Protein AF-A0A6A6RXV6-F1 (afdb_monomer_lite)

Radius of gyration: 17.02 Å; chains: 1; bounding box: 39×37×46 Å

InterPro domains:
  IPR036396 Cytochrome P450 superfamily [G3DSA:1.10.630.10] (2-106)
  IPR053007 Cytochrome P450 monooxygenase involved in secondary metabolism [PTHR47582] (5-106)

pLDDT: mean 91.94, std 6.54, range [54.72, 96.88]

Structure (mmCIF, N/CA/C/O backbone):
data_AF-A0A6A6RXV6-F1
#
_entry.id   AF-A0A6A6RXV6-F1
#
loop_
_atom_site.group_PDB
_atom_site.id
_atom_site.type_symbol
_atom_site.label_atom_id
_atom_site.label_alt_id
_atom_site.label_comp_id
_atom_site.label_asym_id
_atom_site.label_entity_id
_atom_site.label_seq_id
_atom_site.pdbx_PDB_ins_code
_atom_site.Cartn_x
_atom_site.Cartn_y
_atom_site.Cartn_z
_atom_site.occupancy
_atom_site.B_iso_or_equiv
_atom_site.auth_seq_id
_atom_site.auth_comp_id
_atom_site.auth_asym_id
_atom_site.auth_atom_id
_atom_site.pdbx_PDB_model_num
ATOM 1 N N . GLY A 1 1 ? 10.788 -3.169 7.616 1.00 86.94 1 GLY A N 1
ATOM 2 C CA . GLY A 1 1 ? 10.452 -1.863 7.017 1.00 86.94 1 GLY A CA 1
ATOM 3 C C . GLY A 1 1 ? 9.328 -2.014 6.010 1.00 86.94 1 GLY A C 1
ATOM 4 O O . GLY A 1 1 ? 9.136 -3.116 5.500 1.00 86.94 1 GLY A O 1
ATOM 5 N N . THR A 1 2 ? 8.614 -0.924 5.725 1.00 89.00 2 THR A N 1
ATOM 6 C CA . THR A 1 2 ? 7.404 -0.852 4.878 1.00 89.00 2 THR A CA 1
ATOM 7 C C . THR A 1 2 ? 7.582 -1.497 3.501 1.00 89.00 2 THR A C 1
ATOM 9 O O . THR A 1 2 ? 6.733 -2.270 3.070 1.00 89.00 2 THR A O 1
ATOM 12 N N . THR A 1 3 ? 8.736 -1.305 2.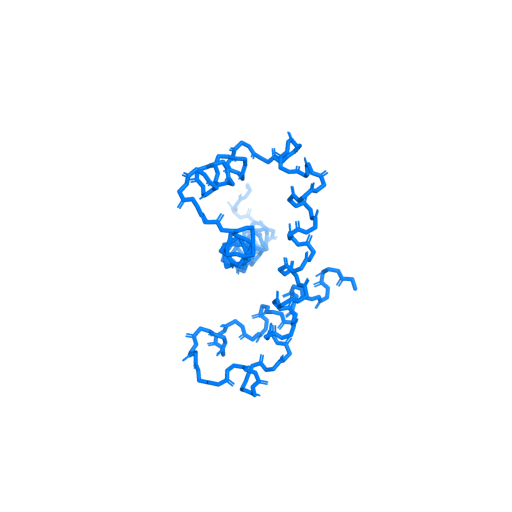857 1.00 90.88 3 THR A N 1
ATOM 13 C CA . THR A 1 3 ? 9.056 -1.914 1.553 1.00 90.88 3 THR A CA 1
ATOM 14 C C . THR A 1 3 ? 9.036 -3.444 1.588 1.00 90.88 3 THR A C 1
ATOM 16 O O . THR A 1 3 ? 8.476 -4.082 0.705 1.00 90.88 3 THR A O 1
ATOM 19 N N . ALA A 1 4 ? 9.599 -4.060 2.631 1.00 94.69 4 ALA A N 1
ATOM 20 C CA . ALA A 1 4 ? 9.596 -5.518 2.761 1.00 94.69 4 ALA A CA 1
ATOM 21 C C . ALA A 1 4 ? 8.184 -6.075 3.011 1.00 94.69 4 ALA A C 1
ATOM 23 O O . ALA A 1 4 ? 7.882 -7.194 2.602 1.00 94.69 4 ALA A O 1
ATOM 24 N N . LEU A 1 5 ? 7.317 -5.303 3.677 1.00 95.62 5 LEU A N 1
ATOM 25 C CA . LEU A 1 5 ? 5.908 -5.664 3.840 1.00 95.62 5 LEU A CA 1
ATOM 26 C C . LEU A 1 5 ? 5.172 -5.586 2.500 1.00 95.62 5 LEU A C 1
ATOM 28 O O . LEU A 1 5 ? 4.434 -6.509 2.170 1.00 95.62 5 LEU A O 1
ATOM 32 N N . PHE A 1 6 ? 5.427 -4.547 1.701 1.00 93.62 6 PHE A N 1
ATOM 33 C CA . PHE A 1 6 ? 4.835 -4.414 0.370 1.00 93.62 6 PHE A CA 1
ATOM 34 C C . PHE A 1 6 ? 5.137 -5.631 -0.517 1.00 93.62 6 PHE A C 1
ATOM 36 O O . PHE A 1 6 ? 4.211 -6.233 -1.049 1.00 93.62 6 PHE A O 1
ATOM 43 N N . TRP A 1 7 ? 6.394 -6.075 -0.595 1.00 93.19 7 TRP A N 1
ATOM 44 C CA . TRP A 1 7 ? 6.750 -7.245 -1.412 1.00 93.19 7 TRP A CA 1
ATOM 45 C C . TRP A 1 7 ? 6.135 -8.561 -0.902 1.00 93.19 7 TRP A C 1
ATOM 47 O O . TRP A 1 7 ? 5.768 -9.436 -1.686 1.00 93.19 7 TRP A O 1
ATOM 57 N N . LYS A 1 8 ? 5.949 -8.712 0.417 1.00 95.62 8 LYS A N 1
ATOM 58 C CA . LYS A 1 8 ? 5.220 -9.862 0.988 1.00 95.62 8 LYS A CA 1
ATOM 59 C C . LYS A 1 8 ? 3.728 -9.837 0.655 1.00 95.62 8 LYS A C 1
ATOM 61 O O . LYS A 1 8 ? 3.134 -10.892 0.461 1.00 95.62 8 LYS A O 1
ATOM 66 N N . LEU A 1 9 ? 3.127 -8.650 0.619 1.00 94.62 9 LEU A N 1
ATOM 67 C CA . LEU A 1 9 ? 1.749 -8.459 0.179 1.00 94.62 9 LEU A CA 1
ATOM 68 C C . LEU A 1 9 ? 1.607 -8.794 -1.311 1.00 94.62 9 LEU A C 1
ATOM 70 O O . LEU A 1 9 ? 0.758 -9.601 -1.680 1.00 94.62 9 LEU A O 1
ATOM 74 N N . GLU A 1 10 ? 2.459 -8.204 -2.144 1.00 93.69 10 GLU A N 1
ATOM 75 C CA . GLU A 1 10 ? 2.416 -8.320 -3.602 1.00 93.69 10 GLU A CA 1
ATOM 76 C C . GLU A 1 10 ? 2.607 -9.770 -4.073 1.00 93.69 10 GLU A C 1
ATOM 78 O O . GLU A 1 10 ? 1.757 -10.296 -4.790 1.00 93.69 10 GLU A O 1
ATOM 83 N N . SER A 1 11 ? 3.598 -10.483 -3.527 1.00 94.06 11 SER A N 1
ATOM 84 C CA . SER A 1 11 ? 3.843 -11.903 -3.836 1.00 94.06 11 SER A CA 1
ATOM 85 C C . SER A 1 11 ? 2.683 -12.859 -3.512 1.00 94.06 11 SER A C 1
ATOM 87 O O . SER A 1 11 ? 2.644 -13.972 -4.034 1.00 94.06 11 SER A O 1
ATOM 89 N N . GLN A 1 12 ? 1.727 -12.459 -2.666 1.00 94.62 12 GLN A N 1
ATOM 90 C CA . GLN A 1 12 ? 0.552 -13.268 -2.315 1.00 94.62 12 GLN A CA 1
ATOM 91 C C . GLN A 1 12 ? -0.777 -12.604 -2.691 1.00 94.62 12 GLN A C 1
ATOM 93 O O . GLN A 1 12 ? -1.838 -13.058 -2.251 1.00 94.62 12 GLN A O 1
ATOM 98 N N . VAL A 1 13 ? -0.752 -11.570 -3.541 1.00 91.81 13 VAL A N 1
ATOM 99 C CA . VAL A 1 13 ? -1.950 -10.806 -3.915 1.00 91.81 13 VAL A CA 1
ATOM 100 C C . VAL A 1 13 ? -3.043 -11.695 -4.515 1.00 91.81 13 VAL A C 1
ATOM 102 O O . VAL A 1 13 ? -4.205 -11.572 -4.135 1.00 91.81 13 VAL A O 1
ATOM 105 N N . LEU A 1 14 ? -2.687 -12.663 -5.367 1.00 91.44 14 LEU A N 1
ATOM 106 C CA . LEU A 1 14 ? -3.654 -13.590 -5.965 1.00 91.44 14 LEU A CA 1
ATOM 107 C C . LEU A 1 14 ? -4.325 -14.484 -4.914 1.00 91.44 14 LEU A C 1
ATOM 109 O O . LEU A 1 14 ? -5.535 -14.696 -4.966 1.00 91.44 14 LEU A O 1
ATOM 113 N N . GLY A 1 15 ? -3.567 -14.953 -3.919 1.00 92.00 15 GLY A N 1
ATOM 114 C CA . GLY A 1 15 ? -4.112 -15.738 -2.809 1.00 92.00 15 GLY A CA 1
ATOM 115 C C . GLY A 1 15 ? -5.062 -14.922 -1.927 1.00 92.00 15 GLY A C 1
ATOM 116 O O . GLY A 1 15 ? -6.097 -15.425 -1.490 1.00 92.00 15 GLY A O 1
ATOM 117 N N . LEU A 1 16 ? -4.765 -13.636 -1.722 1.00 91.06 16 LEU A N 1
ATOM 118 C CA . LEU A 1 16 ? -5.653 -12.718 -1.005 1.00 91.06 16 LEU A CA 1
ATOM 119 C C . LEU A 1 16 ? -6.946 -12.443 -1.784 1.00 91.06 16 LEU A C 1
ATOM 121 O O . LEU A 1 16 ? -8.025 -12.422 -1.188 1.00 91.06 16 LEU A O 1
ATOM 125 N N . LEU A 1 17 ? -6.853 -12.278 -3.106 1.00 89.19 17 LEU A N 1
ATOM 126 C CA . LEU A 1 17 ? -8.002 -12.051 -3.989 1.00 89.19 17 LEU A CA 1
ATOM 127 C C . LEU A 1 17 ? -8.896 -13.286 -4.134 1.00 89.19 17 LEU A C 1
ATOM 129 O O . LEU A 1 17 ? -10.110 -13.141 -4.258 1.00 89.19 17 LEU A O 1
ATOM 133 N N . ALA A 1 18 ? -8.327 -14.491 -4.057 1.00 90.56 18 ALA A N 1
ATOM 134 C CA . ALA A 1 18 ? -9.088 -15.739 -4.085 1.00 90.56 18 ALA A CA 1
ATOM 135 C C . ALA A 1 18 ? -10.020 -15.904 -2.867 1.00 90.56 18 ALA A C 1
ATOM 137 O O . ALA A 1 18 ? -10.978 -16.669 -2.927 1.00 90.56 18 ALA A O 1
ATOM 138 N N . ARG A 1 19 ? -9.762 -15.188 -1.758 1.00 86.12 19 ARG A N 1
ATOM 139 C CA . ARG A 1 19 ? -10.569 -15.185 -0.516 1.00 86.12 19 ARG A CA 1
ATOM 140 C C . ARG A 1 19 ? -10.737 -16.551 0.169 1.00 86.12 19 ARG A C 1
ATOM 142 O O . ARG A 1 19 ? -11.561 -16.684 1.074 1.00 86.12 19 ARG A O 1
ATOM 149 N N . ILE A 1 20 ? -9.931 -17.550 -0.184 1.00 90.25 20 ILE A N 1
ATOM 150 C CA . ILE A 1 20 ? -9.970 -18.887 0.424 1.00 90.25 20 ILE A CA 1
ATOM 151 C C . ILE A 1 20 ? -9.141 -18.870 1.710 1.00 90.25 20 ILE A C 1
ATOM 153 O O . ILE A 1 20 ? -7.941 -19.089 1.644 1.00 90.25 20 ILE A O 1
ATOM 157 N N . LEU A 1 21 ? -9.746 -18.588 2.871 1.00 89.38 21 LEU A N 1
ATOM 158 C CA . LEU A 1 21 ? -9.066 -18.551 4.186 1.00 89.38 21 LEU A CA 1
ATOM 159 C C . LEU A 1 21 ? -7.666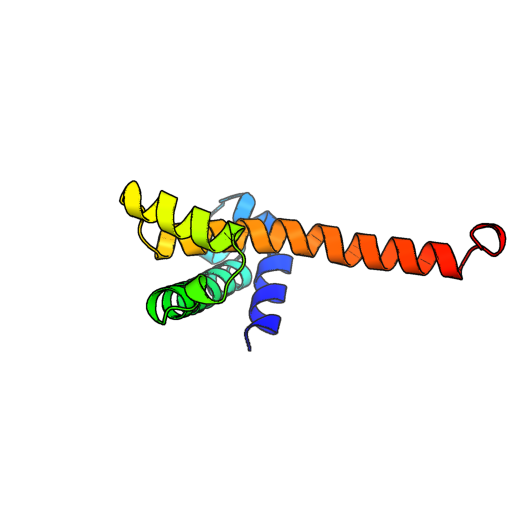 -17.888 4.133 1.00 89.38 21 LEU A C 1
ATOM 161 O O . LEU A 1 21 ? -6.656 -18.541 4.412 1.00 89.38 21 LEU A O 1
ATOM 165 N N . PRO A 1 22 ? -7.577 -16.595 3.766 1.00 88.12 22 PRO A N 1
ATOM 166 C CA . PRO A 1 22 ? -6.310 -15.926 3.452 1.00 88.12 22 PRO A CA 1
ATOM 167 C C . PRO A 1 22 ? -5.315 -15.887 4.619 1.00 88.12 22 PRO A C 1
ATOM 169 O O . PRO A 1 22 ? -4.110 -15.846 4.395 1.00 88.12 22 PRO A O 1
ATOM 172 N N . SER A 1 23 ? -5.787 -15.969 5.865 1.00 91.62 23 SER A N 1
ATOM 173 C CA . SER A 1 23 ? -4.932 -16.103 7.052 1.00 91.62 23 SER A CA 1
ATOM 174 C C . SER A 1 23 ? -4.114 -17.403 7.078 1.00 91.62 23 SER A C 1
ATOM 176 O O . SER A 1 23 ? -3.116 -17.474 7.796 1.00 91.62 23 SER A O 1
ATOM 178 N N . LEU A 1 24 ? -4.510 -18.411 6.293 1.00 92.00 24 LEU A N 1
ATOM 179 C CA . LEU A 1 24 ? -3.819 -19.689 6.128 1.00 92.00 24 LEU A CA 1
ATOM 180 C C . LEU A 1 24 ? -3.171 -19.811 4.744 1.00 92.00 24 LEU A C 1
ATOM 182 O O . LEU A 1 24 ? -1.978 -20.089 4.656 1.00 92.00 24 LEU A O 1
ATOM 186 N N . THR A 1 25 ? -3.929 -19.577 3.670 1.00 92.12 25 THR A N 1
ATOM 187 C CA . THR A 1 25 ? -3.483 -19.811 2.279 1.00 92.12 25 THR A CA 1
ATOM 188 C C . THR A 1 25 ? -2.570 -18.713 1.730 1.00 92.12 25 THR A C 1
ATOM 190 O O . THR A 1 25 ? -1.759 -18.969 0.845 1.00 92.12 25 THR A O 1
ATOM 193 N N . ALA A 1 26 ? -2.666 -17.500 2.277 1.00 95.50 26 ALA A N 1
ATOM 194 C CA . ALA A 1 26 ? -1.881 -16.326 1.904 1.00 95.50 26 ALA A CA 1
ATOM 195 C C . ALA A 1 26 ? -1.363 -15.617 3.166 1.00 95.50 26 ALA A C 1
ATOM 197 O O . ALA A 1 26 ? -1.387 -14.390 3.276 1.00 95.50 26 ALA A O 1
ATOM 198 N N . ARG A 1 27 ? -0.939 -16.410 4.162 1.00 96.06 27 ARG A N 1
ATOM 199 C CA . ARG A 1 27 ? -0.681 -15.948 5.534 1.00 96.06 27 ARG A CA 1
ATOM 200 C C . ARG A 1 27 ? 0.282 -14.764 5.606 1.00 96.06 27 ARG A C 1
ATOM 202 O O . ARG A 1 27 ? 0.010 -13.809 6.331 1.00 96.06 27 ARG A O 1
ATOM 209 N N . SER A 1 28 ? 1.402 -14.815 4.887 1.00 96.19 28 SER A N 1
ATOM 210 C CA . SER A 1 28 ? 2.403 -13.742 4.926 1.00 96.19 28 SER A CA 1
ATOM 211 C C . SER A 1 28 ? 1.910 -12.454 4.273 1.00 96.19 28 SER A C 1
ATOM 213 O O . SER A 1 28 ? 2.170 -11.380 4.808 1.00 96.19 28 SER A O 1
ATOM 215 N N . GLY A 1 29 ? 1.163 -12.546 3.173 1.00 95.12 29 GLY A N 1
ATOM 216 C CA . GLY A 1 29 ? 0.548 -11.401 2.511 1.00 95.12 29 GLY A CA 1
ATOM 217 C C . GLY A 1 29 ? -0.588 -10.819 3.340 1.00 95.12 29 GLY A C 1
ATOM 218 O O . GLY A 1 29 ? -0.704 -9.602 3.450 1.00 95.12 29 GLY A O 1
ATOM 219 N N . TYR A 1 30 ? -1.370 -11.675 4.002 1.00 95.56 30 TYR A N 1
ATOM 220 C CA . TYR A 1 30 ? -2.419 -11.263 4.930 1.00 95.56 30 TYR A CA 1
ATOM 221 C C . TYR A 1 30 ? -1.822 -10.460 6.088 1.00 95.56 30 TYR A C 1
ATOM 223 O O . TYR A 1 30 ? -2.213 -9.321 6.317 1.00 95.56 30 TYR A O 1
ATOM 231 N N . GLN A 1 31 ? -0.811 -11.007 6.768 1.00 96.69 31 GLN A N 1
ATOM 232 C CA . GLN A 1 31 ? -0.125 -10.314 7.863 1.00 96.69 31 GLN A CA 1
ATOM 233 C C . GLN A 1 31 ? 0.554 -9.021 7.398 1.00 96.69 31 GLN A C 1
ATOM 235 O O . GLN A 1 31 ? 0.491 -8.009 8.094 1.00 96.69 31 GLN A O 1
ATOM 240 N N . ALA A 1 32 ? 1.176 -9.033 6.216 1.00 96.50 32 ALA A N 1
ATOM 241 C CA . ALA A 1 32 ? 1.794 -7.844 5.648 1.00 96.50 32 ALA A CA 1
ATOM 242 C C . ALA A 1 32 ? 0.766 -6.747 5.347 1.00 96.50 32 ALA A C 1
ATOM 244 O O . ALA A 1 32 ? 1.020 -5.583 5.652 1.00 96.50 32 ALA A O 1
ATOM 245 N N . ARG A 1 33 ? -0.409 -7.110 4.817 1.00 95.31 33 ARG A N 1
ATOM 246 C CA . ARG A 1 33 ? -1.517 -6.176 4.601 1.00 95.31 33 ARG A CA 1
ATOM 247 C C . ARG A 1 33 ? -1.995 -5.561 5.907 1.00 95.31 33 ARG A C 1
ATOM 249 O O . ARG A 1 33 ? -2.159 -4.351 5.950 1.00 95.31 33 ARG A O 1
ATOM 256 N N . GLU A 1 34 ? -2.203 -6.353 6.958 1.00 95.81 34 GLU A N 1
ATOM 257 C CA . GLU A 1 34 ? -2.658 -5.816 8.249 1.00 95.81 34 GLU A CA 1
ATOM 258 C C . GLU A 1 34 ? -1.636 -4.845 8.859 1.00 95.81 34 GLU A C 1
ATOM 260 O O . GLU A 1 34 ? -2.013 -3.781 9.354 1.00 95.81 34 GLU A O 1
ATOM 265 N N . ALA A 1 35 ? -0.342 -5.162 8.757 1.00 96.88 35 ALA A N 1
ATOM 266 C CA . ALA A 1 35 ? 0.725 -4.264 9.191 1.00 96.88 35 ALA A CA 1
ATOM 267 C C . ALA A 1 35 ? 0.722 -2.949 8.390 1.00 96.88 35 ALA A C 1
ATOM 269 O O . ALA A 1 35 ? 0.701 -1.874 8.977 1.00 96.88 35 ALA A O 1
ATOM 270 N N . LEU A 1 36 ? 0.658 -3.021 7.057 1.00 96.31 36 LEU A N 1
ATOM 271 C CA . LEU A 1 36 ? 0.605 -1.834 6.195 1.00 96.31 36 LEU A CA 1
ATOM 272 C C . LEU A 1 36 ? -0.657 -0.989 6.413 1.00 96.31 36 LEU A C 1
ATOM 274 O O . LEU A 1 36 ? -0.585 0.234 6.396 1.00 96.31 36 LEU A O 1
ATOM 278 N N . VAL A 1 37 ? -1.809 -1.626 6.635 1.00 96.56 37 VAL A N 1
ATOM 279 C CA . VAL A 1 37 ? -3.065 -0.933 6.961 1.00 96.56 37 VAL A CA 1
ATOM 280 C C . VAL A 1 37 ? -2.929 -0.164 8.270 1.00 96.56 37 VAL A C 1
ATOM 282 O O . VAL A 1 37 ? -3.409 0.961 8.351 1.00 96.56 37 VAL A O 1
ATOM 285 N N . THR A 1 38 ? -2.260 -0.740 9.268 1.00 96.81 38 THR A N 1
ATOM 286 C CA . THR A 1 38 ? -2.014 -0.072 10.555 1.00 96.81 38 THR A CA 1
ATOM 287 C C . THR A 1 38 ? -1.169 1.186 10.353 1.00 96.81 38 THR A C 1
ATOM 289 O O . THR A 1 38 ? -1.590 2.269 10.745 1.00 96.81 38 THR A O 1
ATOM 292 N N . GLU A 1 39 ? -0.061 1.071 9.618 1.00 95.25 39 GLU A N 1
ATOM 293 C CA . GLU A 1 39 ? 0.808 2.206 9.265 1.00 95.25 39 GLU A CA 1
ATOM 294 C C . GLU A 1 39 ? 0.055 3.299 8.482 1.00 95.25 39 GLU A C 1
ATOM 296 O O . GLU A 1 39 ? 0.239 4.490 8.721 1.00 95.25 39 GLU A O 1
ATOM 301 N N . PHE A 1 40 ? -0.841 2.916 7.564 1.00 94.56 40 PHE A N 1
ATOM 302 C CA . PHE A 1 40 ? -1.676 3.868 6.822 1.00 94.56 40 PHE A CA 1
ATOM 303 C C . PHE A 1 40 ? -2.686 4.585 7.718 1.00 94.56 40 PHE A C 1
ATOM 305 O O . PHE A 1 40 ? -2.890 5.788 7.570 1.00 94.56 40 PHE A O 1
ATOM 312 N N . VAL A 1 41 ? -3.313 3.872 8.655 1.00 96.44 41 VAL A N 1
ATOM 313 C CA . VAL A 1 41 ? -4.224 4.482 9.632 1.00 96.44 41 VAL A CA 1
ATOM 314 C C . VAL A 1 41 ? -3.479 5.486 10.507 1.00 96.44 41 VAL A C 1
ATOM 316 O O . VAL A 1 41 ? -4.001 6.575 10.749 1.00 96.44 41 VAL A O 1
ATOM 319 N N . ASP A 1 42 ? -2.265 5.155 10.941 1.00 96.00 42 ASP A N 1
ATOM 320 C CA . ASP A 1 42 ? -1.433 6.064 11.728 1.00 96.00 42 ASP A CA 1
ATOM 321 C C . ASP A 1 42 ? -1.019 7.288 10.901 1.00 96.00 42 ASP A C 1
ATOM 323 O O . ASP A 1 42 ? -1.154 8.422 11.364 1.00 96.00 42 ASP A O 1
ATOM 327 N N . TYR A 1 43 ? -0.638 7.094 9.636 1.00 94.12 43 TYR A N 1
ATOM 328 C CA . TYR A 1 43 ? -0.398 8.187 8.692 1.00 94.12 43 TYR A CA 1
ATOM 329 C C . TYR A 1 43 ? -1.630 9.097 8.525 1.00 94.12 43 TYR A C 1
ATOM 331 O O . TYR A 1 43 ? -1.495 10.321 8.558 1.00 94.12 43 TYR A O 1
ATOM 339 N N . PHE A 1 44 ? -2.839 8.535 8.410 1.00 94.44 44 PHE A N 1
ATOM 340 C CA . PHE A 1 44 ? -4.077 9.317 8.294 1.00 94.44 44 PHE A CA 1
ATOM 341 C C . PHE A 1 44 ? -4.387 10.128 9.550 1.00 94.44 44 PHE A C 1
ATOM 343 O O . PHE A 1 44 ? -4.764 11.294 9.449 1.00 94.44 44 PHE A O 1
ATOM 350 N N . ARG A 1 45 ? -4.217 9.528 10.731 1.00 94.81 45 ARG A N 1
ATOM 351 C CA . ARG A 1 45 ? -4.479 10.184 12.021 1.00 94.81 45 ARG A CA 1
ATOM 352 C C . ARG A 1 45 ? -3.500 11.312 12.321 1.00 94.81 45 ARG A C 1
ATOM 354 O O . ARG A 1 45 ? -3.889 12.286 12.953 1.00 94.81 45 ARG A O 1
ATOM 361 N N . ASN A 1 46 ? -2.267 11.196 11.840 1.00 95.62 46 ASN A N 1
ATOM 362 C CA . ASN A 1 46 ? -1.207 12.174 12.072 1.00 95.62 46 ASN A CA 1
ATOM 363 C C . ASN A 1 46 ? -1.191 13.312 11.034 1.00 95.62 46 ASN A C 1
ATOM 365 O O . ASN A 1 46 ? -0.150 13.925 10.815 1.00 95.62 46 ASN A O 1
ATOM 369 N N . GLY A 1 47 ? -2.314 13.579 10.358 1.00 92.56 47 GLY A N 1
ATOM 370 C CA . GLY A 1 47 ? -2.415 14.666 9.376 1.00 92.56 47 GLY A CA 1
ATOM 371 C C . GLY A 1 47 ? -1.660 14.408 8.069 1.00 92.56 47 GLY A C 1
ATOM 372 O O . GLY A 1 47 ? -1.573 15.293 7.224 1.00 92.56 47 GLY A O 1
ATOM 373 N N . GLY A 1 48 ? -1.157 13.190 7.842 1.00 91.12 48 GLY A N 1
ATOM 374 C CA . GLY A 1 48 ? -0.465 12.811 6.610 1.00 91.12 48 GLY A CA 1
ATOM 375 C C . GLY A 1 48 ? -1.173 13.261 5.320 1.00 91.12 48 GLY A C 1
ATOM 376 O O . GLY A 1 48 ? -0.519 13.879 4.472 1.00 91.12 48 GLY A O 1
ATOM 377 N N . PRO A 1 49 ? -2.499 13.053 5.178 1.00 91.62 49 PRO A N 1
ATOM 378 C CA . PRO A 1 49 ? -3.264 13.454 3.997 1.00 91.62 49 PRO A CA 1
ATOM 379 C C . PRO A 1 49 ? -3.205 14.943 3.649 1.00 91.62 49 PRO A C 1
ATOM 381 O O . PRO A 1 49 ? -3.410 15.289 2.489 1.00 91.62 49 PRO A O 1
ATOM 384 N N . GLU A 1 50 ? -2.913 15.825 4.608 1.00 91.31 50 GLU A N 1
ATOM 385 C CA . GLU A 1 50 ? -2.792 17.270 4.368 1.00 91.31 50 GLU A CA 1
ATOM 386 C C . GLU A 1 50 ? -1.613 17.602 3.449 1.00 91.31 50 GLU A C 1
ATOM 388 O O . GLU A 1 50 ? -1.681 18.545 2.663 1.00 91.31 50 GLU A O 1
ATOM 393 N N . THR A 1 51 ? -0.566 16.779 3.518 1.00 91.12 51 THR A N 1
ATOM 394 C CA . THR A 1 51 ? 0.627 16.837 2.658 1.00 91.12 51 THR A CA 1
ATOM 395 C C . THR A 1 51 ? 0.589 15.808 1.523 1.00 91.12 51 THR A C 1
ATOM 397 O O . THR A 1 51 ? 1.521 15.718 0.724 1.00 91.12 51 THR A O 1
ATOM 400 N N . GLY A 1 52 ? -0.480 15.010 1.457 1.00 88.44 52 GLY A N 1
ATOM 401 C CA . GLY A 1 52 ? -0.689 13.991 0.438 1.00 88.44 52 GLY A CA 1
ATOM 402 C C . GLY A 1 52 ? -1.137 14.571 -0.905 1.00 88.44 52 GLY A C 1
ATOM 403 O O . GLY A 1 52 ? -1.323 15.776 -1.079 1.00 88.44 52 GLY A O 1
ATOM 404 N N . SER A 1 53 ? -1.351 13.690 -1.884 1.00 91.12 53 SER A N 1
ATOM 405 C CA . SER A 1 53 ? -1.894 14.116 -3.174 1.00 91.12 53 SER A CA 1
ATOM 406 C C . SER A 1 53 ? -3.331 14.647 -3.023 1.00 91.12 53 SER A C 1
ATOM 408 O O . SER A 1 53 ? -4.090 14.137 -2.190 1.00 91.12 53 SER A O 1
ATOM 410 N N . PRO A 1 54 ? -3.770 15.600 -3.871 1.00 93.62 54 PRO A N 1
ATOM 411 C CA . PRO A 1 54 ? -5.163 16.059 -3.880 1.00 93.62 54 PRO A CA 1
ATOM 412 C C . PRO A 1 54 ? -6.170 14.912 -4.044 1.00 93.62 54 PRO A C 1
ATOM 414 O O . PRO A 1 54 ? -7.270 14.946 -3.492 1.00 93.62 54 PRO A O 1
ATOM 417 N N . PHE A 1 55 ? -5.770 13.867 -4.773 1.00 91.12 55 PHE A N 1
ATOM 418 C CA . PHE A 1 55 ? -6.554 12.653 -4.956 1.00 91.12 55 PHE A CA 1
ATOM 419 C C . PHE A 1 55 ? -6.745 11.878 -3.644 1.00 91.12 55 PHE A C 1
ATOM 421 O O . PHE A 1 55 ? -7.883 11.578 -3.282 1.00 91.12 55 PHE A O 1
ATOM 428 N N . LEU A 1 56 ? -5.662 11.604 -2.906 1.00 92.12 56 LEU A N 1
ATOM 429 C CA . LEU A 1 56 ? -5.726 10.918 -1.611 1.00 92.12 56 LEU A CA 1
ATOM 430 C C . LEU A 1 56 ? -6.559 11.716 -0.604 1.00 92.12 56 LEU A C 1
ATOM 432 O O . LEU A 1 56 ? -7.443 11.159 0.047 1.00 92.12 56 LEU A O 1
ATOM 436 N N . LYS A 1 57 ? -6.324 13.030 -0.532 1.00 93.69 57 LYS A N 1
ATOM 437 C CA . LYS A 1 57 ? -7.082 13.943 0.326 1.00 93.69 57 LYS A CA 1
ATOM 438 C C . LYS A 1 57 ? -8.583 13.864 0.033 1.00 93.69 57 LYS A C 1
ATOM 440 O O . LYS A 1 57 ? -9.367 13.591 0.937 1.00 93.69 57 LYS A O 1
ATOM 445 N N . THR A 1 58 ? -8.968 13.958 -1.242 1.00 93.12 58 THR A N 1
ATOM 446 C CA . THR A 1 58 ? -10.374 13.851 -1.671 1.00 93.12 58 THR A CA 1
ATOM 447 C C . THR A 1 58 ? -10.995 12.501 -1.300 1.00 93.12 58 THR A C 1
ATOM 449 O O . THR A 1 58 ? -12.159 12.448 -0.903 1.00 93.12 58 THR A O 1
ATOM 452 N N . ARG A 1 59 ? -10.259 11.387 -1.431 1.00 91.75 59 ARG A N 1
ATOM 453 C CA . ARG A 1 59 ? -10.777 10.053 -1.073 1.00 91.75 59 ARG A CA 1
ATOM 454 C C . ARG A 1 59 ? -11.018 9.913 0.420 1.00 91.75 59 ARG A C 1
ATOM 456 O O . ARG A 1 59 ? -12.057 9.380 0.803 1.00 91.75 59 ARG A O 1
ATOM 463 N N . ILE A 1 60 ? -10.096 10.407 1.242 1.00 93.69 60 ILE A N 1
ATOM 464 C CA . ILE A 1 60 ? -10.235 10.369 2.699 1.00 93.69 60 ILE A CA 1
ATOM 465 C C . ILE A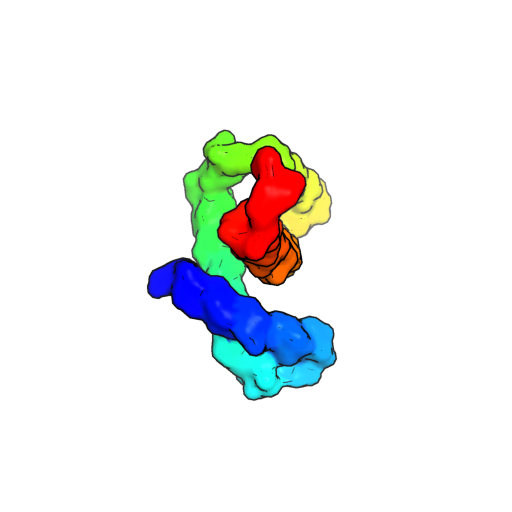 1 60 ? -11.398 11.255 3.136 1.00 93.69 60 ILE A C 1
A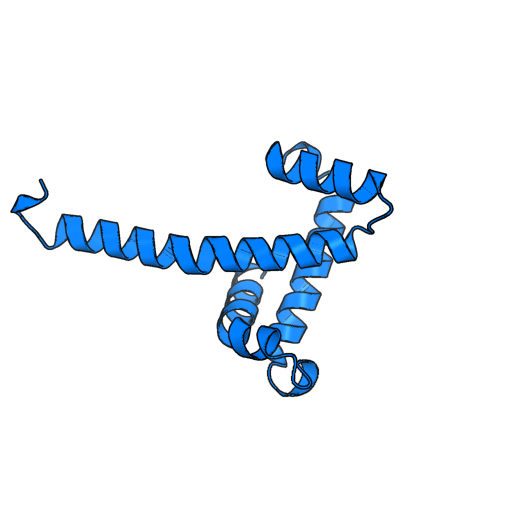TOM 467 O O . ILE A 1 60 ? -12.267 10.775 3.854 1.00 93.69 60 ILE A O 1
ATOM 471 N N . GLU A 1 61 ? -11.469 12.493 2.642 1.00 93.25 61 GLU A N 1
ATOM 472 C CA . GLU A 1 61 ? -12.563 13.427 2.932 1.00 93.25 61 GLU A CA 1
ATOM 473 C C . GLU A 1 61 ? -13.928 12.852 2.534 1.00 93.25 61 GLU A C 1
ATOM 475 O O . GLU A 1 61 ? -14.855 12.820 3.341 1.00 93.25 61 GLU A O 1
ATOM 480 N N . LYS A 1 62 ? -14.072 12.349 1.301 1.00 94.50 62 LYS A N 1
ATOM 481 C CA . LYS A 1 62 ? -15.338 11.750 0.855 1.00 94.50 62 LYS A CA 1
ATOM 482 C C . LYS A 1 62 ? -15.667 10.477 1.622 1.00 94.50 62 LYS A C 1
ATOM 484 O O . LYS A 1 62 ? -16.833 10.257 1.932 1.00 94.50 62 LYS A O 1
ATOM 489 N N . GLY A 1 63 ? -14.678 9.638 1.921 1.00 93.81 63 GLY A N 1
ATOM 490 C CA . GLY A 1 63 ? -14.886 8.411 2.684 1.00 93.81 63 GLY A CA 1
ATOM 491 C C . GLY A 1 63 ? -15.415 8.704 4.087 1.00 93.81 63 GLY A C 1
ATOM 492 O O . GLY A 1 63 ? -16.445 8.158 4.481 1.00 93.81 63 GLY A O 1
ATOM 493 N N . THR A 1 64 ? -14.769 9.617 4.813 1.00 94.06 64 THR A N 1
ATOM 494 C CA . THR A 1 64 ? -15.180 9.978 6.176 1.00 94.06 64 THR A CA 1
ATOM 495 C C . THR A 1 64 ? -16.521 10.704 6.212 1.00 94.06 64 THR A C 1
ATOM 497 O O . THR A 1 64 ? -17.317 10.421 7.105 1.00 94.06 64 THR A O 1
ATOM 500 N N . MET A 1 65 ? -16.833 11.551 5.221 1.00 94.88 65 MET A N 1
ATOM 501 C CA . MET A 1 65 ? -18.163 12.169 5.079 1.00 94.88 65 MET A CA 1
ATOM 502 C C . MET A 1 65 ? -19.299 11.136 4.989 1.00 94.88 65 MET A C 1
ATOM 504 O O . MET A 1 65 ? -20.402 11.403 5.456 1.00 94.88 65 MET A O 1
ATOM 508 N N . HIS A 1 66 ? -19.034 9.950 4.432 1.00 95.25 66 HIS A N 1
ATOM 509 C CA . HIS A 1 66 ? -20.000 8.846 4.353 1.00 95.25 66 HIS A CA 1
ATOM 510 C C . HIS A 1 66 ? -19.876 7.845 5.517 1.00 95.25 66 HIS A C 1
ATOM 512 O O . HIS A 1 66 ? -20.433 6.751 5.452 1.00 95.25 66 HIS A O 1
ATOM 518 N N . GLY A 1 67 ? -19.139 8.185 6.579 1.00 94.88 67 GLY A N 1
ATOM 519 C CA . GLY A 1 67 ? -18.972 7.335 7.761 1.00 94.88 67 GLY A CA 1
ATOM 520 C C . GLY A 1 67 ? -18.006 6.160 7.578 1.00 94.88 67 GLY A C 1
ATOM 521 O O . GLY A 1 67 ? -17.975 5.262 8.419 1.00 94.88 67 GLY A O 1
ATOM 522 N N . ILE A 1 68 ? -17.203 6.140 6.508 1.00 95.62 68 ILE A N 1
ATOM 523 C CA . ILE A 1 68 ? -16.197 5.093 6.299 1.00 95.62 68 ILE A CA 1
ATOM 524 C C . ILE A 1 68 ? -15.010 5.349 7.233 1.00 95.62 68 ILE A C 1
ATOM 526 O O . ILE A 1 68 ? -14.375 6.404 7.193 1.00 95.62 68 ILE A O 1
ATOM 530 N N . GLY A 1 69 ? -14.692 4.362 8.072 1.00 95.00 69 GLY A N 1
ATOM 531 C CA . GLY A 1 69 ? -13.556 4.437 8.984 1.00 95.00 69 GLY A CA 1
ATOM 532 C C . GLY A 1 69 ? -12.206 4.390 8.260 1.00 95.00 69 GLY A C 1
ATOM 533 O O . GLY A 1 69 ? -12.058 3.762 7.211 1.00 95.00 69 GLY A O 1
ATOM 534 N N . PHE A 1 70 ? -11.179 4.988 8.870 1.00 95.31 70 PHE A N 1
ATOM 535 C CA . PHE A 1 70 ? -9.815 5.009 8.325 1.00 95.31 70 PHE A CA 1
ATOM 536 C C . PHE A 1 70 ? -9.237 3.627 8.022 1.00 95.31 70 PHE A C 1
ATOM 538 O O . PHE A 1 70 ? -8.488 3.500 7.062 1.00 95.31 70 PHE A O 1
ATOM 545 N N . GLY A 1 71 ? -9.598 2.591 8.785 1.00 95.69 71 GLY A N 1
ATOM 546 C CA . GLY A 1 71 ? -9.157 1.222 8.503 1.00 95.69 71 GLY A CA 1
ATOM 547 C C . GLY A 1 71 ? -9.649 0.711 7.147 1.00 95.69 71 GLY A C 1
ATOM 548 O O . GLY A 1 71 ? -8.873 0.143 6.383 1.00 95.69 71 GLY A O 1
ATOM 549 N N . GLU A 1 72 ? -10.911 0.970 6.807 1.00 94.69 72 GLU A N 1
ATOM 550 C CA . GLU A 1 72 ? -11.486 0.568 5.519 1.00 94.69 72 GLU A CA 1
ATOM 551 C C . GLU A 1 72 ? -10.915 1.399 4.369 1.00 94.69 72 GLU A C 1
ATOM 553 O O . GLU A 1 72 ? -10.560 0.851 3.324 1.00 94.69 72 GLU A O 1
ATOM 558 N N . ILE A 1 73 ? -10.727 2.704 4.584 1.00 95.38 73 ILE A N 1
ATOM 559 C CA . ILE A 1 73 ? -10.057 3.571 3.609 1.00 95.38 73 ILE A CA 1
ATOM 560 C C . ILE A 1 73 ? -8.624 3.079 3.367 1.00 95.38 73 ILE A C 1
ATOM 562 O O . ILE A 1 73 ? -8.236 2.878 2.221 1.00 95.38 73 ILE A O 1
ATOM 566 N N . ALA A 1 74 ? -7.861 2.782 4.422 1.00 95.25 74 ALA A N 1
ATOM 567 C CA . ALA A 1 74 ? -6.492 2.276 4.326 1.00 95.25 74 ALA A CA 1
ATOM 568 C C . ALA A 1 74 ? -6.425 0.943 3.568 1.00 95.25 74 ALA A C 1
ATOM 570 O O . ALA A 1 74 ? -5.565 0.750 2.712 1.00 95.25 74 ALA A O 1
ATOM 571 N N . ARG A 1 75 ? -7.364 0.027 3.824 1.00 93.69 75 ARG A N 1
ATOM 572 C CA . ARG A 1 75 ? -7.484 -1.248 3.098 1.00 93.69 75 ARG A CA 1
ATOM 573 C C . ARG A 1 75 ? -7.717 -1.056 1.602 1.00 93.69 75 ARG A C 1
ATOM 575 O O . ARG A 1 75 ? -7.186 -1.831 0.804 1.00 93.69 75 ARG A O 1
ATOM 582 N N . LEU A 1 76 ? -8.511 -0.057 1.237 1.00 92.38 76 LEU A N 1
ATOM 583 C CA . LEU A 1 76 ? -8.829 0.291 -0.143 1.00 92.38 76 LEU A CA 1
ATOM 584 C C . LEU A 1 76 ? -7.671 1.036 -0.831 1.00 92.38 76 LEU A C 1
ATOM 586 O O . LEU A 1 76 ? -7.368 0.733 -1.986 1.00 92.38 76 LEU A O 1
ATOM 590 N N . GLU A 1 77 ? -6.958 1.912 -0.121 1.00 91.81 77 GLU A N 1
ATOM 591 C CA . GLU A 1 77 ? -5.698 2.500 -0.600 1.00 91.81 77 GLU A CA 1
ATOM 592 C C . GLU A 1 77 ? -4.625 1.426 -0.822 1.00 91.81 77 GLU A C 1
ATOM 594 O O . GLU A 1 77 ? -3.937 1.446 -1.837 1.00 91.81 77 GLU A O 1
ATOM 599 N N . MET A 1 78 ? -4.538 0.418 0.053 1.00 91.38 78 MET A N 1
ATOM 600 C CA . MET A 1 78 ? -3.632 -0.722 -0.132 1.00 91.38 78 MET A CA 1
ATOM 601 C C . MET A 1 78 ? -3.929 -1.547 -1.374 1.00 91.38 78 MET A C 1
ATOM 603 O O . MET A 1 78 ? -2.999 -1.913 -2.091 1.00 91.38 78 MET A O 1
ATOM 607 N N . GLY A 1 79 ? -5.203 -1.798 -1.676 1.00 89.75 79 GLY A N 1
ATOM 608 C CA . GLY A 1 79 ? -5.571 -2.448 -2.934 1.00 89.75 79 GLY A CA 1
ATOM 609 C C . GLY A 1 79 ? -5.130 -1.633 -4.154 1.00 89.75 79 GLY A C 1
ATOM 610 O O . GLY A 1 79 ? -4.561 -2.182 -5.097 1.00 89.75 79 GLY A O 1
ATOM 611 N N . MET A 1 80 ? -5.338 -0.314 -4.115 1.00 89.94 80 MET A N 1
ATOM 612 C CA . MET A 1 80 ? -4.947 0.577 -5.207 1.00 89.94 80 MET A CA 1
ATOM 613 C C . MET A 1 80 ? -3.429 0.672 -5.374 1.00 89.94 80 MET A C 1
ATOM 615 O O . MET A 1 80 ? -2.941 0.613 -6.499 1.00 89.94 80 MET A O 1
ATOM 619 N N . LEU A 1 81 ? -2.679 0.787 -4.277 1.00 90.00 81 LEU A N 1
ATOM 620 C CA . LEU A 1 81 ? -1.223 0.875 -4.311 1.00 90.00 81 LEU A CA 1
ATOM 621 C C . LEU A 1 81 ? -0.610 -0.365 -4.969 1.00 90.00 81 LEU A C 1
ATOM 623 O O . LEU A 1 81 ? 0.256 -0.232 -5.830 1.00 90.00 81 LEU A O 1
ATOM 627 N N . VAL A 1 82 ? -1.093 -1.559 -4.610 1.00 91.25 82 VAL A N 1
ATOM 628 C CA . VAL A 1 82 ? -0.664 -2.811 -5.248 1.00 91.25 82 VAL A CA 1
ATOM 629 C C . VAL A 1 82 ? -0.984 -2.788 -6.741 1.00 91.25 82 VAL A C 1
ATOM 631 O O . VAL A 1 82 ? -0.099 -3.041 -7.550 1.00 91.25 82 VAL A O 1
ATOM 634 N N . ALA A 1 83 ? -2.202 -2.400 -7.130 1.00 90.69 83 ALA A N 1
ATOM 635 C CA . ALA A 1 83 ? -2.579 -2.322 -8.541 1.00 90.69 83 ALA A CA 1
ATOM 636 C C . ALA A 1 83 ? -1.699 -1.344 -9.345 1.00 90.69 83 ALA A C 1
ATOM 638 O O . ALA A 1 83 ? -1.286 -1.664 -10.458 1.00 90.69 83 ALA A O 1
ATOM 639 N N . ILE A 1 84 ? -1.381 -0.169 -8.793 1.00 92.69 84 ILE A N 1
ATOM 640 C CA . ILE A 1 84 ? -0.541 0.830 -9.467 1.00 92.69 84 ILE A CA 1
ATOM 641 C C . ILE A 1 84 ? 0.899 0.330 -9.584 1.00 92.69 84 ILE A C 1
ATOM 643 O O . ILE A 1 84 ? 1.472 0.378 -10.672 1.00 92.69 84 ILE A O 1
ATOM 647 N N . LEU A 1 85 ? 1.490 -0.149 -8.488 1.00 92.25 85 LEU A N 1
ATOM 648 C CA . LEU A 1 85 ? 2.909 -0.502 -8.450 1.00 92.25 85 LEU A CA 1
ATOM 649 C C . LEU A 1 85 ? 3.206 -1.798 -9.212 1.00 92.25 85 LEU A C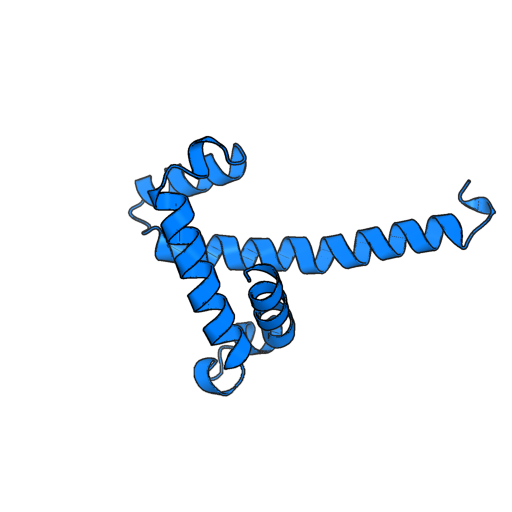 1
ATOM 651 O O . LEU A 1 85 ? 4.172 -1.825 -9.973 1.00 92.25 85 LEU A O 1
ATOM 655 N N . SER A 1 86 ? 2.355 -2.823 -9.099 1.00 89.56 86 SER A N 1
ATOM 656 C CA . SER A 1 86 ? 2.533 -4.090 -9.825 1.00 89.56 86 SER A CA 1
ATOM 657 C C . SER A 1 86 ? 2.409 -3.940 -11.344 1.00 89.56 86 SER A C 1
ATOM 659 O O . SER A 1 86 ? 2.942 -4.768 -12.072 1.00 89.56 86 SER A O 1
ATOM 661 N N . ASN A 1 87 ? 1.752 -2.884 -11.841 1.00 91.19 87 ASN A N 1
ATOM 662 C CA . ASN A 1 87 ? 1.693 -2.590 -13.277 1.00 91.19 87 ASN A CA 1
ATOM 663 C C . ASN A 1 87 ? 2.768 -1.587 -13.709 1.00 91.19 87 ASN A C 1
ATOM 665 O O . ASN A 1 87 ? 3.466 -1.808 -14.698 1.00 91.19 87 ASN A O 1
ATOM 669 N N . THR A 1 88 ? 2.925 -0.485 -12.974 1.00 95.19 88 THR A N 1
ATOM 670 C CA . THR A 1 88 ? 3.808 0.619 -13.380 1.00 95.19 88 THR A CA 1
ATOM 671 C C . THR A 1 88 ? 5.282 0.236 -13.295 1.00 95.19 88 THR A C 1
ATOM 673 O O . THR A 1 88 ? 6.038 0.610 -14.188 1.00 95.19 88 THR A O 1
ATOM 676 N N . ILE A 1 89 ? 5.705 -0.533 -12.279 1.00 94.44 89 ILE A N 1
ATOM 677 C CA . ILE A 1 89 ? 7.121 -0.914 -12.124 1.00 94.44 89 ILE A CA 1
ATOM 678 C C . ILE A 1 89 ? 7.586 -1.793 -13.300 1.00 94.44 89 ILE A C 1
ATOM 680 O O . ILE A 1 89 ? 8.552 -1.403 -13.962 1.00 94.44 89 ILE A O 1
ATOM 684 N N . PRO A 1 90 ? 6.919 -2.921 -13.634 1.00 94.50 90 PRO A N 1
ATOM 685 C CA . PRO A 1 90 ? 7.332 -3.733 -14.778 1.00 94.50 90 PRO A CA 1
ATOM 686 C C . PRO A 1 90 ? 7.173 -3.005 -16.114 1.00 94.50 90 PRO A C 1
ATOM 688 O O . PRO A 1 90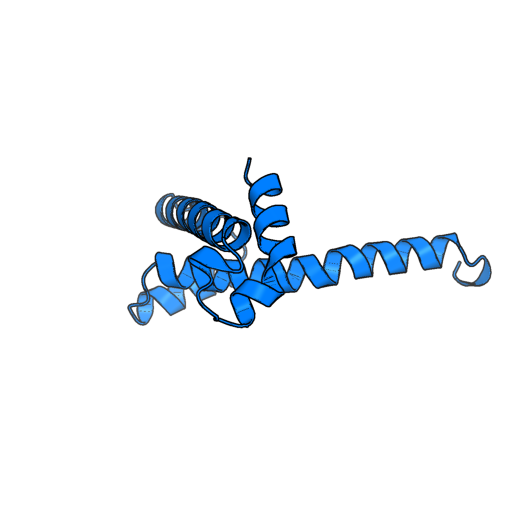 ? 8.017 -3.166 -16.989 1.00 94.50 90 PRO A O 1
ATOM 691 N N . THR A 1 91 ? 6.132 -2.177 -16.270 1.00 96.56 91 THR A N 1
ATOM 692 C CA . THR A 1 91 ? 5.909 -1.407 -17.506 1.00 96.56 91 THR A CA 1
ATOM 693 C C . THR A 1 91 ? 7.030 -0.402 -17.744 1.00 96.56 91 THR A C 1
ATOM 695 O O . THR A 1 91 ? 7.584 -0.354 -18.838 1.00 96.56 91 THR A O 1
ATOM 698 N N . ALA A 1 92 ? 7.402 0.375 -16.723 1.00 96.69 92 ALA A N 1
ATOM 699 C CA . ALA A 1 92 ? 8.499 1.331 -16.826 1.00 96.69 92 ALA A CA 1
ATOM 700 C C . ALA A 1 92 ? 9.828 0.618 -17.106 1.00 96.69 92 ALA A C 1
ATOM 702 O O . ALA A 1 92 ? 10.576 1.046 -17.981 1.00 96.69 92 ALA A O 1
ATOM 703 N N . PHE A 1 93 ? 10.093 -0.501 -16.421 1.00 96.00 93 PHE A N 1
ATOM 704 C CA . PHE A 1 93 ? 11.269 -1.326 -16.693 1.00 96.00 93 PHE A CA 1
ATOM 705 C C . PHE A 1 93 ? 11.292 -1.827 -18.143 1.00 96.00 93 PHE A C 1
ATOM 707 O O . PHE A 1 93 ? 12.302 -1.672 -18.823 1.00 96.00 93 PHE A O 1
ATOM 714 N N . GLY A 1 94 ? 10.178 -2.378 -18.632 1.00 94.44 94 GLY A N 1
ATOM 715 C CA . GLY A 1 94 ? 10.056 -2.882 -19.999 1.00 94.44 94 GLY A CA 1
ATOM 716 C C . GLY A 1 94 ? 10.235 -1.789 -21.050 1.00 94.44 94 GLY A C 1
ATOM 717 O O . GLY A 1 94 ? 10.953 -1.998 -22.023 1.00 94.44 94 GLY A O 1
ATOM 718 N N . ALA A 1 95 ? 9.653 -0.608 -20.830 1.00 94.44 95 ALA A N 1
ATOM 719 C CA . ALA A 1 95 ? 9.814 0.540 -21.718 1.00 94.44 95 ALA A CA 1
ATOM 720 C C . ALA A 1 95 ? 11.277 0.998 -21.792 1.00 94.44 95 ALA A C 1
ATOM 722 O O . ALA A 1 95 ? 11.818 1.150 -22.883 1.00 94.44 95 ALA A O 1
ATOM 723 N N . ILE A 1 96 ? 11.937 1.157 -20.639 1.00 94.00 96 ILE A N 1
ATOM 724 C CA . ILE A 1 96 ? 13.356 1.529 -20.572 1.00 94.00 96 ILE A CA 1
ATOM 725 C C . ILE A 1 96 ? 14.212 0.470 -21.273 1.00 94.00 96 ILE A C 1
ATOM 727 O O . ILE A 1 96 ? 15.037 0.807 -22.118 1.00 94.00 96 ILE A O 1
ATOM 731 N N . TYR A 1 97 ? 13.999 -0.810 -20.961 1.00 94.31 97 TYR A N 1
ATOM 732 C CA . TYR A 1 97 ? 14.735 -1.909 -21.581 1.00 94.31 97 TYR A CA 1
ATOM 733 C C . TYR A 1 97 ? 14.582 -1.915 -23.105 1.00 94.31 97 TYR A C 1
ATOM 735 O O . TYR A 1 97 ? 15.575 -2.072 -23.812 1.00 94.31 97 TYR A O 1
ATOM 743 N N . HIS A 1 98 ? 13.363 -1.713 -23.608 1.00 90.62 98 HIS A N 1
ATOM 744 C CA . HIS A 1 98 ? 13.090 -1.683 -25.040 1.00 90.62 98 HIS A CA 1
ATOM 745 C C . HIS A 1 98 ? 13.804 -0.520 -25.738 1.00 90.62 98 HIS A C 1
ATOM 747 O O . HIS A 1 98 ? 14.474 -0.759 -26.737 1.00 90.62 98 HIS A O 1
ATOM 753 N N . ILE A 1 99 ? 13.759 0.691 -25.164 1.00 91.75 99 ILE A N 1
ATOM 754 C CA . ILE A 1 99 ? 14.465 1.873 -25.692 1.00 91.75 99 ILE A CA 1
ATOM 755 C C . ILE A 1 99 ? 15.975 1.621 -25.809 1.00 91.75 99 ILE A C 1
ATOM 757 O O . ILE A 1 99 ? 16.590 2.008 -26.793 1.00 91.75 99 ILE A O 1
ATOM 761 N N . TYR A 1 100 ? 16.592 0.973 -24.816 1.00 89.56 100 TYR A N 1
ATOM 762 C CA . TYR A 1 100 ? 18.039 0.719 -24.836 1.00 89.56 100 TYR A CA 1
ATOM 763 C C . TYR A 1 100 ? 18.455 -0.509 -25.658 1.00 89.56 100 TYR A C 1
ATOM 765 O O . TYR A 1 100 ? 19.634 -0.637 -25.987 1.00 89.56 100 TYR A O 1
ATOM 773 N N . SER A 1 101 ? 17.530 -1.423 -25.955 1.00 89.00 101 SER A N 1
ATOM 774 C CA . SER A 1 101 ? 17.831 -2.666 -26.682 1.00 89.00 101 SER A CA 1
ATOM 775 C C . SER A 1 101 ? 17.608 -2.555 -28.191 1.00 89.00 101 SER A C 1
ATOM 777 O O . SER A 1 101 ? 18.037 -3.444 -28.922 1.00 89.00 101 SER A O 1
ATOM 779 N N . ASP A 1 102 ? 16.953 -1.490 -28.653 1.00 83.75 102 ASP A N 1
ATOM 780 C CA . ASP A 1 102 ? 16.635 -1.254 -30.058 1.00 83.75 102 ASP A CA 1
ATOM 781 C C . ASP A 1 102 ? 17.232 0.086 -30.523 1.00 83.75 102 ASP A C 1
ATOM 783 O O . ASP A 1 102 ? 16.850 1.149 -30.036 1.00 83.75 102 ASP A O 1
ATOM 787 N N . MET A 1 103 ? 18.196 0.037 -31.453 1.00 63.47 103 MET A N 1
ATOM 788 C CA . MET A 1 103 ? 18.856 1.237 -31.990 1.00 63.47 103 MET A CA 1
ATOM 789 C C . MET A 1 103 ? 17.923 2.123 -32.830 1.00 63.47 103 MET A C 1
ATOM 791 O O . MET A 1 103 ? 18.282 3.274 -33.050 1.00 63.47 103 MET A O 1
ATOM 795 N N . GLU A 1 104 ? 16.770 1.631 -33.306 1.00 65.19 104 GLU A N 1
ATOM 796 C CA . GLU A 1 104 ? 15.832 2.429 -34.122 1.00 65.19 104 GLU A CA 1
ATOM 797 C C . GLU A 1 104 ? 14.814 3.235 -33.297 1.00 65.19 104 GLU A C 1
ATOM 799 O O . GLU A 1 104 ? 14.101 4.075 -33.843 1.00 65.19 104 GLU A O 1
ATOM 804 N N . VAL A 1 105 ? 14.729 3.008 -31.981 1.00 64.12 105 VAL A N 1
ATOM 805 C CA . VAL A 1 105 ? 13.806 3.733 -31.085 1.00 64.12 105 VAL A CA 1
ATOM 806 C C . VAL A 1 105 ? 14.385 5.098 -30.642 1.00 64.12 105 VAL A C 1
ATOM 808 O O . VAL A 1 105 ? 13.706 5.862 -29.952 1.00 64.12 105 VAL A O 1
ATOM 811 N N . LEU A 1 106 ? 15.609 5.439 -31.075 1.00 54.72 106 LEU A N 1
ATOM 812 C CA . LEU A 1 106 ? 16.293 6.723 -30.850 1.00 54.72 106 LEU A CA 1
ATOM 813 C C . LEU A 1 106 ? 16.498 7.523 -32.142 1.00 54.72 106 LEU A C 1
ATOM 815 O O . LEU A 1 106 ? 17.034 6.958 -33.119 1.00 54.72 106 LEU A O 1
#

Sequence (106 aa):
GTTALFWKLESQVLGLLARILPSLTARSGYQAREALVTEFVDYFRNGGPETGSPFLKTRIEKGTMHGIGFGEIARLEMGMLVAILSNTIPTAFGAIYHIYSDMEVL

Foldseek 3Di:
DLVVLLVLLLVQVVVVVVVPPCCPSSVSNVVSLVVQLVVQLVCVVVCVLVVPDPVLVVLVVVCVVVVHDSSVSSSVVSVVVSVCCVPVVVVVVVVVCVCVVDPVND

Secondary structure (DSSP, 8-state):
-HHHHHHHHHTTHHHHHH-S-HHHHTHHHHHHHHHHHHHHHHHHHTTGGGSS-HHHHHHHHHHHHTT--HHHHHHHHHHHHHHHHHHHHHHHHHHHHHHHH-GGG-

Organism: NCBI:txid1395130